Protein 3U2R (pdb70)

Solvent-accessible surface area: 9830 Å² total

Organism: Planctopirus limnophila (strain ATCC 43296 / DSM 3776 / IFAM 1008 / Mu 290) (NCBI:txid521674)

Foldseek 3Di:
DDDDDPPVVVVLVVVLVVLLVLQCVLQVVVPARVLLVLLLVVLVVVPVWWWQPVSVVVSHPVVVVSVVVCVVVVQKDWDQPPVHNVTIIIHGDPVVVVVNVVCPVVVVVSVVVSVVVSVVVVVVVVVVVVVD

Nearest PDB structures (foldseek):
  3u2r-assembly1_A  TM=1.008E+00  e=3.386E-21  Planctopirus limnophila DSM 3776
  6pcp-assembly2_C  TM=7.099E-01  e=3.867E-06  Bordetella pertussis
  6pco-assembly2_C  TM=7.741E-01  e=1.722E-05  Bordetella bronchiseptica
  8xzu-assembly1_A  TM=7.456E-01  e=1.613E-05  Escherichia coli O127:H6 str. E2348/69
  3bpx-assembly1_A  TM=6.076E-01  e=4.146E-04  unclassified

InterPro domains:
  IPR000835 MarR-type HTH domain [PF01047] (41-101)
  IPR000835 MarR-type HTH domain [PR00598] (77-92)
  IPR000835 MarR-type HTH domain [PR00598] (96-112)
  IPR000835 MarR-type HTH domain [PR00598] (126-146)
  IPR000835 MarR-type HTH domain [PS50995] (1-148)
  IPR000835 MarR-type HTH domain [SM00347] (34-136)
  IPR036388 Winged helix-like DNA-binding domain superfamily [G3DSA:1.10.10.10] (1-146)
  IPR036390 Winged helix DNA-binding domain superfamily [SSF46785] (10-150)
  IPR039422 Transcription regulators MarR/SlyA-like [PTHR33164] (16-144)

Structure (mmCIF, N/CA/C/O backbone):
data_3U2R
#
_entry.id   3U2R
#
_cell.length_a   64.970
_cell.length_b   64.970
_cell.length_c   87.260
_cell.angle_alpha   90.00
_cell.angle_beta   90.00
_cell.angle_gamma   90.00
#
_symmetry.space_group_name_H-M   'P 42 21 2'
#
loop_
_entity.id
_entity.type
_entity.pdbx_description
1 polymer 'Regulatory protein MarR'
2 water water
#
loop_
_atom_site.group_PDB
_atom_site.id
_atom_site.type_symbol
_atom_site.label_atom_id
_atom_site.label_alt_id
_atom_site.label_comp_id
_atom_site.label_asym_id
_atom_site.label_entity_id
_atom_site.label_seq_id
_atom_site.pdbx_PDB_ins_code
_atom_site.Cartn_x
_atom_site.Cartn_y
_atom_site.Cartn_z
_atom_site.occupancy
_atom_site.B_iso_or_equiv
_atom_site.auth_seq_id
_atom_site.auth_comp_id
_atom_site.auth_asym_id
_atom_site.auth_atom_id
_atom_site.pdbx_PDB_model_num
ATOM 1 N N . ARG A 1 12 ? 37.457 29.481 27.558 1.00 91.42 9 ARG A N 1
ATOM 2 C CA . ARG A 1 12 ? 36.968 30.842 27.302 1.00 90.61 9 ARG A CA 1
ATOM 3 C C . ARG A 1 12 ? 37.739 31.558 26.164 1.00 91.53 9 ARG A C 1
ATOM 4 O O . ARG A 1 12 ? 38.865 31.199 25.817 1.00 92.42 9 ARG A O 1
ATOM 12 N N . PHE A 1 13 ? 37.130 32.599 25.618 1.00 85.58 10 PHE A N 1
ATOM 13 C CA . PHE A 1 13 ? 37.701 33.317 24.474 1.00 83.89 10 PHE A CA 1
ATOM 14 C C . PHE A 1 13 ? 38.686 34.426 24.892 1.00 85.54 10 PHE A C 1
ATOM 15 O O . PHE A 1 13 ? 38.269 35.451 25.414 1.00 85.93 10 PHE A O 1
ATOM 23 N N . ASP A 1 14 ? 39.999 34.194 24.624 1.00 80.58 11 ASP A N 1
ATOM 24 C CA . ASP A 1 14 ? 41.133 35.100 24.918 1.00 83.00 11 ASP A CA 1
ATOM 25 C C . ASP A 1 14 ? 41.037 36.338 23.999 1.00 77.00 11 ASP A C 1
ATOM 26 O O . ASP A 1 14 ? 40.256 36.324 23.064 1.00 72.06 11 ASP A O 1
ATOM 31 N N . SER A 1 15 ? 41.849 37.382 24.252 1.00 71.66 12 SER A N 1
ATOM 32 C CA . SER A 1 15 ? 41.724 38.652 23.580 1.00 68.42 12 S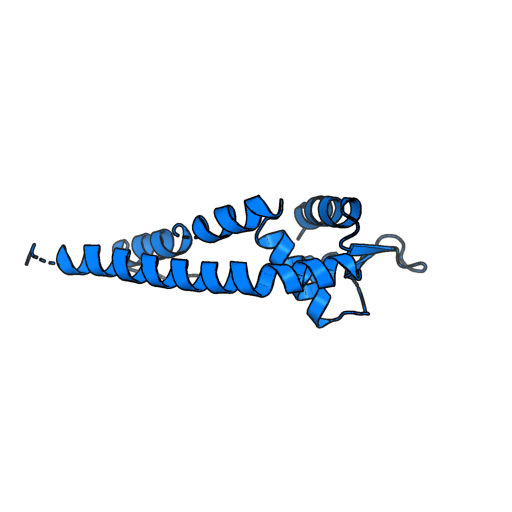ER A CA 1
ATOM 33 C C . SER A 1 15 ? 41.817 38.588 22.052 1.00 64.69 12 SER A C 1
ATOM 34 O O . SER A 1 15 ? 42.759 38.069 21.454 1.00 61.62 12 SER A O 1
ATOM 37 N N . LEU A 1 16 ? 40.756 39.091 21.467 1.00 55.91 13 LEU A N 1
ATOM 38 C CA . LEU A 1 16 ? 40.603 39.349 20.076 1.00 52.84 13 LEU A CA 1
ATOM 39 C C . LEU A 1 16 ? 40.579 40.852 19.910 1.00 54.14 13 LEU A C 1
ATOM 40 O O . LEU A 1 16 ? 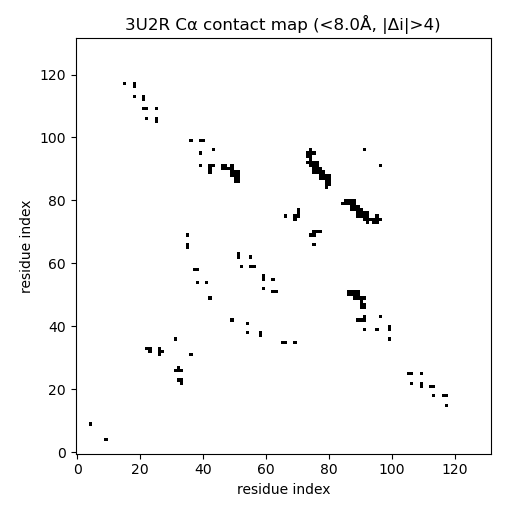40.257 41.568 20.838 1.00 53.14 13 LEU A O 1
ATOM 45 N N . THR A 1 17 ? 40.862 41.359 18.746 1.00 51.61 14 THR A N 1
ATOM 46 C CA . THR A 1 17 ? 40.597 42.792 18.506 1.00 50.63 14 THR A CA 1
ATOM 47 C C . THR A 1 17 ? 39.099 42.977 18.614 1.00 48.92 14 THR A C 1
ATOM 48 O O . THR A 1 17 ? 38.358 42.017 18.383 1.00 41.57 14 THR A O 1
ATOM 52 N N . GLN A 1 18 ? 38.636 44.178 18.924 1.00 46.52 15 GLN A N 1
ATOM 53 C CA . GLN A 1 18 ? 37.200 44.451 19.030 1.00 45.77 15 GLN A CA 1
ATOM 54 C C . GLN A 1 18 ? 36.439 43.981 17.815 1.00 48.48 15 GLN A C 1
ATOM 55 O O . GLN A 1 18 ? 35.367 43.335 17.920 1.00 46.82 15 GLN A O 1
ATOM 61 N N . GLU A 1 19 ? 36.999 44.280 16.637 1.00 47.69 16 GLU A N 1
ATOM 62 C CA . GLU A 1 19 ? 36.400 43.885 15.344 1.00 44.89 16 GLU A CA 1
ATOM 63 C C . GLU A 1 19 ? 36.303 42.360 15.196 1.00 48.12 16 GLU A C 1
ATOM 64 O O . GLU A 1 19 ? 35.266 41.877 14.802 1.00 48.69 16 GLU A O 1
ATOM 70 N N . ALA A 1 20 ? 37.335 41.597 15.540 1.00 44.77 17 ALA A N 1
ATOM 71 C CA . ALA A 1 20 ? 37.239 40.142 15.472 1.00 42.40 17 ALA A CA 1
ATOM 72 C C . ALA A 1 20 ? 36.223 39.606 16.485 1.00 46.99 17 ALA A C 1
ATOM 73 O O . ALA A 1 20 ? 35.491 38.642 16.179 1.00 44.22 17 ALA A O 1
ATOM 75 N N . TYR A 1 21 ? 36.167 40.235 17.679 1.00 43.78 18 TYR A N 1
ATOM 76 C CA . TYR A 1 21 ? 35.224 39.868 18.752 1.00 44.50 18 TYR A CA 1
ATOM 77 C C . TYR A 1 21 ? 33.759 40.085 18.304 1.00 43.82 18 TYR A C 1
ATOM 78 O O . TYR A 1 21 ? 32.917 39.210 18.545 1.00 41.34 18 TYR A O 1
ATOM 87 N N . LEU A 1 22 ? 33.456 41.220 17.644 1.00 41.02 19 LEU A N 1
ATOM 88 C CA . LEU A 1 22 ? 32.111 41.471 17.093 1.00 40.97 19 LEU A CA 1
ATOM 89 C C . LEU A 1 22 ? 31.820 40.532 15.982 1.00 41.93 19 LEU A C 1
ATOM 90 O O . LEU A 1 22 ? 30.715 40.013 15.922 1.00 39.13 19 LEU A O 1
ATOM 95 N N . GLN A 1 23 ? 32.844 40.161 15.165 1.00 37.90 20 GLN A N 1
ATOM 96 C CA . GLN A 1 23 ? 32.559 39.186 14.147 1.00 35.81 20 GLN A CA 1
ATOM 97 C C . GLN A 1 23 ? 32.226 37.829 14.752 1.00 42.11 20 GLN A C 1
ATOM 98 O O . GLN A 1 23 ? 31.373 37.141 14.210 1.00 44.53 20 GLN A O 1
ATOM 104 N N . LEU A 1 24 ? 32.886 37.419 15.856 1.00 40.02 21 LEU A N 1
ATOM 105 C CA . LEU A 1 24 ? 32.644 36.128 16.517 1.00 38.84 21 LEU A CA 1
ATOM 106 C C . LEU A 1 24 ? 31.230 36.071 17.076 1.00 43.71 21 LEU A C 1
ATOM 107 O O . LEU A 1 24 ? 30.534 35.041 16.954 1.00 42.80 21 LEU A O 1
ATOM 112 N N . TRP A 1 25 ? 30.785 37.188 17.653 1.00 41.89 22 TRP A N 1
ATOM 113 C CA . TRP A 1 25 ? 29.412 37.293 18.108 1.00 43.12 22 TRP A CA 1
ATOM 114 C C . TRP A 1 25 ? 28.447 37.248 16.948 1.00 44.27 22 TRP A C 1
ATOM 115 O O . TRP A 1 25 ? 27.462 36.541 17.086 1.00 43.77 22 TRP A O 1
ATOM 126 N N . ARG A 1 26 ? 28.713 37.940 15.795 1.00 39.15 23 ARG A N 1
ATOM 127 C CA . ARG A 1 26 ? 27.840 37.811 14.621 1.00 38.34 23 ARG A CA 1
ATOM 128 C C . ARG A 1 26 ? 27.753 36.355 14.131 1.00 37.88 23 ARG A C 1
ATOM 129 O O . ARG A 1 26 ? 26.734 35.973 13.641 1.00 36.67 23 ARG A O 1
ATOM 137 N N . THR A 1 27 ? 28.832 35.592 14.216 1.00 35.80 24 THR A N 1
ATOM 138 C CA . THR A 1 27 ? 28.867 34.150 13.843 1.00 35.49 24 THR A CA 1
ATOM 139 C C . THR A 1 27 ? 27.937 33.400 14.733 1.00 38.62 24 THR A C 1
ATOM 140 O O . THR A 1 27 ? 27.109 32.625 14.260 1.00 38.09 24 THR A O 1
ATOM 144 N N . TYR A 1 28 ? 28.024 33.651 16.025 1.00 38.55 25 TYR A N 1
ATOM 145 C CA . TYR A 1 28 ? 27.140 33.001 17.009 1.00 36.18 25 TYR A CA 1
ATOM 146 C C . TYR A 1 28 ? 25.697 33.382 16.743 1.00 38.38 25 TYR A C 1
ATOM 147 O O . TYR A 1 28 ? 24.806 32.512 16.751 1.00 37.78 25 TYR A O 1
ATOM 156 N N . ASP A 1 29 ? 25.427 34.680 16.595 1.00 36.90 26 ASP A N 1
ATOM 157 C CA . ASP A 1 29 ? 24.032 35.127 16.411 1.00 36.28 26 ASP A CA 1
ATOM 158 C C . ASP A 1 29 ? 23.375 34.519 15.142 1.00 41.96 26 ASP A C 1
ATOM 159 O O . ASP A 1 29 ? 22.188 34.137 15.148 1.00 42.13 26 ASP A O 1
ATOM 164 N N . ARG A 1 30 ? 24.146 34.382 14.092 1.00 36.88 27 ARG A N 1
ATOM 165 C CA . ARG A 1 30 ? 23.588 33.857 12.854 1.00 38.94 27 ARG A CA 1
ATOM 166 C C . ARG A 1 30 ? 23.294 32.381 12.990 1.00 40.77 27 ARG A C 1
ATOM 167 O O . ARG A 1 30 ? 22.226 31.915 12.595 1.00 40.86 27 ARG A O 1
ATOM 183 N N . LYS A 1 32 ? 22.867 30.667 15.770 1.00 40.47 29 LYS A N 1
ATOM 184 C CA . LYS A 1 32 ? 21.813 30.503 16.792 1.00 42.16 29 LYS A CA 1
ATOM 185 C C . LYS A 1 32 ? 20.433 30.763 16.218 1.00 45.17 29 LYS A C 1
ATOM 186 O O . LYS A 1 32 ? 19.470 30.038 16.522 1.00 43.93 29 LYS A O 1
ATOM 192 N N . ALA A 1 33 ? 20.308 31.837 15.411 1.00 40.09 30 ALA A N 1
ATOM 193 C CA . ALA A 1 33 ? 18.983 32.133 14.857 1.00 39.20 30 ALA A CA 1
ATOM 194 C C . ALA A 1 33 ? 18.474 31.018 13.876 1.00 45.61 30 ALA A C 1
ATOM 195 O O . ALA A 1 33 ? 17.288 30.692 13.870 1.00 47.19 30 ALA A O 1
ATOM 197 N N . ILE A 1 34 ? 19.367 30.426 13.098 1.00 40.94 31 ILE A N 1
ATOM 198 C CA . ILE A 1 34 ? 18.989 29.425 12.084 1.00 41.57 31 ILE A CA 1
ATOM 199 C C . ILE A 1 34 ? 18.551 28.153 12.799 1.00 44.02 31 ILE A C 1
ATOM 200 O O . ILE A 1 34 ? 17.588 27.534 12.390 1.00 42.62 31 ILE A O 1
ATOM 205 N N . GLU A 1 35 ? 19.255 27.763 13.853 1.00 40.22 32 GLU A N 1
ATOM 206 C CA . GLU A 1 35 ? 18.867 26.594 14.678 1.00 40.73 32 GLU A CA 1
ATOM 207 C C . GLU A 1 35 ? 17.554 26.813 15.390 1.00 46.42 32 GLU A C 1
ATOM 208 O O . GLU A 1 35 ? 16.689 25.927 15.437 1.00 48.30 32 GLU A O 1
ATOM 214 N N . GLU A 1 36 ? 17.386 27.995 15.959 1.00 47.52 33 GLU A N 1
ATOM 215 C CA . GLU A 1 36 ? 16.135 28.297 16.672 1.00 48.31 33 GLU A CA 1
ATOM 216 C C . GLU A 1 36 ? 14.969 28.152 15.687 1.00 53.36 33 GLU A C 1
ATOM 217 O O . GLU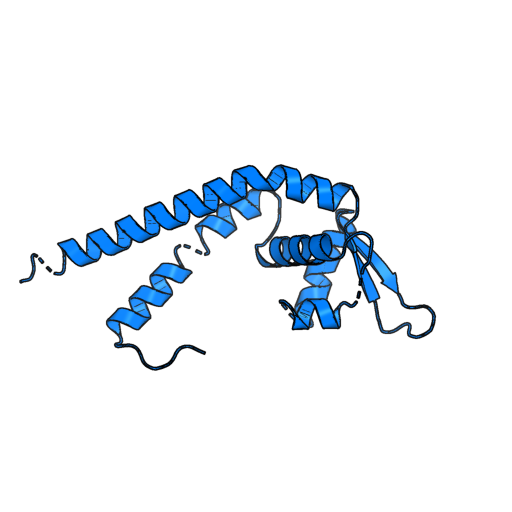 A 1 36 ? 14.027 27.425 15.973 1.00 52.78 33 GLU A O 1
ATOM 223 N N . GLU A 1 37 ? 15.112 28.664 14.463 1.00 49.79 34 GLU A N 1
ATOM 224 C CA . GLU A 1 37 ? 14.010 28.543 13.516 1.00 50.57 34 GLU A CA 1
ATOM 225 C C . GLU A 1 37 ? 13.708 27.100 13.125 1.00 57.59 34 GLU A C 1
ATOM 226 O O . GLU A 1 37 ? 12.543 26.764 12.971 1.00 60.53 34 GLU A O 1
ATOM 232 N N . ILE A 1 38 ? 14.702 26.242 12.985 1.00 52.79 35 ILE A N 1
ATOM 233 C CA . ILE A 1 38 ? 14.396 24.871 12.608 1.00 52.68 35 ILE A CA 1
ATOM 234 C C . ILE A 1 38 ? 13.912 24.115 13.839 1.00 52.86 35 ILE A C 1
ATOM 235 O O . ILE A 1 38 ? 12.985 23.350 13.713 1.00 52.66 35 ILE A O 1
ATOM 240 N N . PHE A 1 39 ? 14.522 24.303 15.015 1.00 47.02 36 PHE A N 1
ATOM 241 C CA . PHE A 1 39 ? 14.110 23.547 16.175 1.00 45.64 36 PHE A CA 1
ATOM 242 C C . PHE A 1 39 ? 12.714 23.986 16.639 1.00 50.98 36 PHE A C 1
ATOM 243 O O . PHE A 1 39 ? 11.943 23.123 17.018 1.00 49.70 36 PHE A O 1
ATOM 251 N N . SER A 1 40 ? 12.348 25.264 16.499 1.00 48.46 37 SER A N 1
ATOM 252 C CA . SER A 1 40 ? 10.986 25.738 16.846 1.00 51.12 37 SER A CA 1
ATOM 253 C C . SER A 1 40 ? 9.863 24.901 16.176 1.00 54.61 37 SER A C 1
ATOM 254 O O . SER A 1 40 ? 8.787 24.723 16.760 1.00 52.52 37 SER A O 1
ATOM 257 N N . GLN A 1 41 ? 10.126 24.387 14.958 1.00 53.35 38 GLN A N 1
ATOM 258 C CA . GLN A 1 41 ? 9.155 23.595 14.190 1.00 54.81 38 GLN A CA 1
ATOM 259 C C . GLN A 1 41 ? 8.867 22.262 14.812 1.00 60.14 38 GLN A C 1
ATOM 260 O O . GLN A 1 41 ? 7.815 21.707 14.532 1.00 63.77 38 GLN A O 1
ATOM 266 N N . PHE A 1 42 ? 9.787 21.733 15.622 1.00 53.57 39 PHE A N 1
ATOM 267 C CA . PHE A 1 42 ? 9.582 20.485 16.328 1.00 52.55 39 PHE A CA 1
ATOM 268 C C . PHE A 1 42 ? 9.286 20.723 17.828 1.00 57.60 39 PHE A C 1
ATOM 269 O O . PHE A 1 42 ? 9.212 19.763 18.610 1.00 54.89 39 PHE A O 1
ATOM 277 N N . GLU A 1 43 ? 9.045 21.998 18.196 1.00 54.99 40 GLU A N 1
ATOM 278 C CA . GLU A 1 43 ? 8.824 22.469 19.529 1.00 55.68 40 GLU A CA 1
ATOM 279 C C . GLU A 1 43 ? 9.996 22.073 20.446 1.00 56.74 40 GLU A C 1
ATOM 280 O O . GLU A 1 43 ? 9.819 21.617 21.566 1.00 54.18 40 GLU A O 1
ATOM 286 N N . LEU A 1 44 ? 11.208 22.302 19.954 1.00 54.47 41 LEU A N 1
ATOM 287 C CA . LEU A 1 44 ? 12.438 22.050 20.692 1.00 51.03 41 LEU A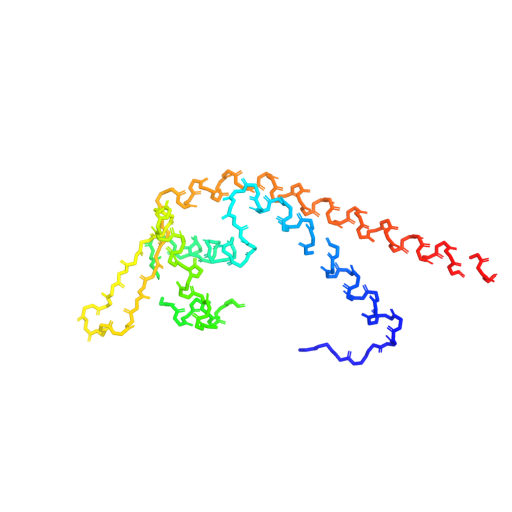 CA 1
ATOM 288 C C . LEU A 1 44 ? 13.326 23.240 20.675 1.00 51.56 41 LEU A C 1
ATOM 289 O O . LEU A 1 44 ? 13.183 24.101 19.833 1.00 51.83 41 LEU A O 1
ATOM 294 N N . SER A 1 45 ? 14.299 23.227 21.567 1.00 49.76 42 SER A N 1
ATOM 295 C CA . SER A 1 45 ? 15.439 24.123 21.641 1.00 48.72 42 SER A CA 1
ATOM 296 C C . SER A 1 45 ? 16.633 23.295 21.286 1.00 50.39 42 SER A C 1
ATOM 297 O O . SER A 1 45 ? 16.587 22.051 21.335 1.00 46.68 42 SER A O 1
ATOM 300 N N . ALA A 1 46 ? 17.723 23.978 20.967 1.00 49.80 43 ALA A N 1
ATOM 301 C CA . ALA A 1 46 ? 18.965 23.320 20.639 1.00 49.70 43 ALA A CA 1
ATOM 302 C C . ALA A 1 46 ? 19.481 22.547 21.861 1.00 52.78 43 ALA A C 1
ATOM 303 O O . ALA A 1 46 ? 20.041 21.476 21.682 1.00 52.54 43 ALA A O 1
ATOM 305 N N . GLN A 1 47 ? 19.244 23.060 23.094 1.00 50.98 44 GLN A N 1
ATOM 306 C CA . GLN A 1 47 ? 19.705 22.391 24.314 1.00 50.29 44 GLN A CA 1
ATOM 307 C C . GLN A 1 47 ? 18.926 21.087 24.505 1.00 49.45 44 GLN A C 1
ATOM 308 O O . GLN A 1 47 ? 19.505 20.112 24.973 1.00 45.61 44 GLN A O 1
ATOM 314 N N . GLN A 1 48 ? 17.644 21.063 24.088 1.00 46.65 45 GLN A N 1
ATOM 315 C CA . GLN A 1 48 ? 16.836 19.825 24.124 1.00 47.49 45 GLN A CA 1
ATOM 316 C C . GLN A 1 48 ? 17.333 18.838 23.073 1.00 48.17 45 GLN A C 1
ATOM 317 O O . GLN A 1 48 ? 17.490 17.677 23.379 1.00 45.84 45 GLN A O 1
ATOM 323 N N . TYR A 1 49 ? 17.692 19.316 21.873 1.00 46.97 46 TYR A N 1
ATOM 324 C CA . TYR A 1 49 ? 18.265 18.451 20.835 1.00 44.35 46 TYR A CA 1
ATOM 325 C C . TYR A 1 49 ? 19.584 17.848 21.348 1.00 45.91 46 TYR A C 1
ATOM 326 O O . TYR A 1 49 ? 19.834 16.651 21.161 1.00 42.27 46 TYR A O 1
ATOM 335 N N . ASN A 1 50 ? 20.431 18.707 21.992 1.00 43.63 47 ASN A N 1
ATOM 336 C CA . ASN A 1 50 ? 21.735 18.326 22.540 1.00 42.96 47 ASN A CA 1
ATOM 337 C C . ASN A 1 50 ? 21.567 17.279 23.659 1.00 43.55 47 ASN A C 1
ATOM 338 O O . ASN A 1 50 ? 22.269 16.295 23.663 1.00 42.20 47 ASN A O 1
ATOM 343 N N . THR A 1 51 ? 20.539 17.395 24.468 1.00 42.09 48 THR A N 1
ATOM 344 C CA . THR A 1 51 ? 20.197 16.363 25.477 1.00 40.40 48 THR A CA 1
ATOM 345 C C . THR A 1 51 ? 19.773 15.062 24.791 1.00 46.36 48 THR A C 1
ATOM 346 O O . THR A 1 51 ? 20.292 13.984 25.091 1.00 46.71 48 THR A O 1
ATOM 350 N N . LEU A 1 52 ? 18.862 15.143 23.828 1.00 43.45 49 LEU A N 1
ATOM 351 C CA . LEU A 1 52 ? 18.456 13.928 23.161 1.00 41.89 49 LEU A CA 1
ATOM 352 C C . LEU A 1 52 ? 19.640 13.244 22.477 1.00 45.53 49 LEU A C 1
ATOM 353 O O . LEU A 1 52 ? 19.751 12.046 22.597 1.00 45.51 49 LEU A O 1
ATOM 358 N N . ARG A 1 53 ? 20.539 13.983 21.805 1.00 47.37 50 ARG A N 1
ATOM 359 C CA . ARG A 1 53 ? 21.720 13.397 21.131 1.00 50.16 50 ARG A CA 1
ATOM 360 C C . ARG A 1 53 ? 22.661 12.741 22.122 1.00 56.25 50 ARG A C 1
ATOM 361 O O . ARG A 1 53 ? 23.276 11.723 21.825 1.00 57.94 50 ARG A O 1
ATOM 369 N N . LEU A 1 54 ? 22.840 13.389 23.261 1.00 52.89 51 LEU A N 1
ATOM 370 C CA . LEU A 1 54 ? 23.688 12.864 24.341 1.00 55.19 51 LEU A CA 1
ATOM 371 C C . LEU A 1 54 ? 23.057 11.556 24.867 1.00 56.00 51 LEU A C 1
ATOM 372 O O . LEU A 1 54 ? 23.764 10.567 25.056 1.00 56.52 51 LEU A O 1
ATOM 377 N N . LEU A 1 55 ? 21.717 11.512 25.008 1.00 48.58 52 LEU A N 1
ATOM 378 C CA . LEU A 1 55 ? 21.115 10.282 25.497 1.00 48.53 52 LEU A CA 1
ATOM 379 C C . LEU A 1 55 ? 21.166 9.161 24.459 1.00 50.83 52 LEU A C 1
ATOM 380 O O . LEU A 1 55 ? 21.192 7.993 24.846 1.00 49.96 52 LEU A O 1
ATOM 385 N N . ARG A 1 56 ? 21.199 9.486 23.182 1.00 49.62 53 ARG A N 1
ATOM 386 C CA . ARG A 1 56 ? 21.350 8.478 22.119 1.00 52.06 53 ARG A CA 1
ATOM 387 C C . ARG A 1 56 ? 22.702 7.790 22.204 1.00 57.61 53 ARG A C 1
ATOM 388 O O . ARG A 1 56 ? 22.761 6.588 21.983 1.00 57.71 53 ARG A O 1
ATOM 396 N N . SER A 1 57 ? 23.777 8.531 22.582 1.00 55.98 54 SER A N 1
ATOM 397 C CA . SER A 1 57 ? 25.134 7.971 22.660 1.00 59.05 54 SER A CA 1
ATOM 398 C C . SER A 1 57 ? 25.285 6.894 23.720 1.00 64.90 54 SER A C 1
ATOM 399 O O . SER A 1 57 ? 26.240 6.133 23.640 1.00 70.75 54 SER A O 1
ATOM 402 N N . VAL A 1 58 ? 24.382 6.825 24.706 1.00 58.81 55 VAL A N 1
ATOM 403 C CA . VAL A 1 58 ? 24.408 5.794 25.756 1.00 58.50 55 VAL A CA 1
ATOM 404 C C . VAL A 1 58 ? 23.166 4.853 25.663 1.00 61.49 55 VAL A C 1
ATOM 405 O O . VAL A 1 58 ? 23.157 3.833 26.344 1.00 63.13 55 VAL A O 1
ATOM 409 N N . HIS A 1 59 ? 22.118 5.187 24.855 1.00 56.57 56 HIS A N 1
ATOM 410 C CA . HIS A 1 59 ? 20.904 4.351 24.685 1.00 55.41 56 HIS A CA 1
ATOM 411 C C . HIS A 1 59 ? 21.324 2.894 24.476 1.00 59.23 56 HIS A C 1
ATOM 412 O O . HIS A 1 59 ? 22.305 2.651 23.763 1.00 58.92 56 HIS A O 1
ATOM 419 N N . PRO A 1 60 ? 20.692 1.910 25.105 1.00 55.92 57 PRO A N 1
ATOM 420 C CA . PRO A 1 60 ? 19.491 1.959 25.957 1.00 55.18 57 PRO A CA 1
ATOM 421 C C . PRO A 1 60 ? 19.742 2.372 27.411 1.00 59.16 57 PRO A C 1
ATOM 422 O O . PRO A 1 60 ? 18.777 2.437 28.189 1.00 55.73 57 PRO A O 1
ATOM 426 N N . GLU A 1 61 ? 21.008 2.675 27.793 1.00 58.27 58 GLU A N 1
ATOM 427 C CA . GLU A 1 61 ? 21.248 3.095 29.165 1.00 58.38 58 GLU A CA 1
ATOM 428 C C . GLU A 1 61 ? 20.847 4.543 29.349 1.00 60.65 58 GLU A C 1
ATOM 429 O O . GLU A 1 61 ? 20.810 5.299 28.388 1.00 59.28 58 GLU A O 1
ATOM 435 N N . GLY A 1 62 ? 20.545 4.905 30.579 1.00 59.61 59 GLY A N 1
ATOM 436 C CA . GLY A 1 62 ? 20.196 6.264 30.957 1.00 58.60 59 GLY A CA 1
ATOM 437 C C . GLY A 1 62 ? 21.421 6.981 31.470 1.00 63.72 59 GLY A C 1
ATOM 438 O O . GLY A 1 62 ? 22.484 6.380 31.612 1.00 67.33 59 GLY A O 1
ATOM 447 N N . ALA A 1 64 ? 22.454 10.083 34.538 1.00 55.02 61 ALA A N 1
ATOM 448 C CA . ALA A 1 64 ? 22.072 10.908 35.686 1.00 55.50 61 ALA A CA 1
ATOM 449 C C . ALA A 1 64 ? 21.896 12.314 35.255 1.00 57.83 61 ALA A C 1
ATOM 450 O O . ALA A 1 64 ? 22.730 12.815 34.483 1.00 58.56 61 ALA A O 1
ATOM 452 N N . THR A 1 65 ? 20.844 12.972 35.768 1.00 52.73 62 THR A N 1
ATOM 453 C CA . THR A 1 65 ? 20.532 14.376 35.453 1.00 54.35 62 THR A CA 1
ATOM 454 C C . THR A 1 65 ? 21.783 15.284 35.668 1.00 61.51 62 THR A C 1
ATOM 455 O O . THR A 1 65 ? 22.081 16.117 34.821 1.00 61.09 62 THR A O 1
ATOM 459 N N . LEU A 1 66 ? 22.515 15.098 36.768 1.00 62.46 63 LEU A N 1
ATOM 460 C CA . LEU A 1 66 ? 23.731 15.876 37.030 1.00 66.12 63 LEU A CA 1
ATOM 461 C C . LEU A 1 66 ? 24.817 15.651 35.974 1.00 68.12 63 LEU A C 1
ATOM 462 O O . LEU A 1 66 ? 25.514 16.618 35.622 1.00 66.96 63 LEU A O 1
ATOM 467 N N . GLN A 1 67 ? 24.992 14.380 35.499 1.00 63.07 64 GLN A N 1
ATOM 468 C CA . GLN A 1 67 ? 25.999 14.066 34.476 1.00 63.58 64 GLN A CA 1
ATOM 469 C C . GLN A 1 67 ? 25.585 14.660 33.118 1.00 64.67 64 GLN A C 1
ATOM 470 O O . GLN A 1 67 ? 26.449 15.079 32.348 1.00 64.58 64 GLN A O 1
ATOM 476 N N . ILE A 1 68 ? 24.265 14.722 32.826 1.00 59.13 65 ILE A N 1
ATOM 477 C CA . ILE A 1 68 ? 23.763 15.372 31.603 1.00 54.27 65 ILE A CA 1
ATOM 478 C C . ILE A 1 68 ? 24.204 16.836 31.650 1.00 59.74 65 ILE A C 1
ATOM 479 O O . ILE A 1 68 ? 24.799 17.323 30.703 1.00 55.34 65 ILE A O 1
ATOM 484 N N . ALA A 1 69 ? 23.896 17.525 32.763 1.00 60.01 66 ALA A N 1
ATOM 485 C CA . ALA A 1 69 ? 24.240 18.930 32.927 1.00 63.38 66 ALA A CA 1
ATOM 486 C C . ALA A 1 69 ? 25.765 19.127 32.805 1.00 72.81 66 ALA A C 1
ATOM 487 O O . ALA A 1 69 ? 26.207 19.955 32.039 1.00 71.19 66 ALA A O 1
ATOM 489 N N . ASP A 1 70 ? 26.556 18.264 33.459 1.00 74.48 67 ASP A N 1
ATOM 490 C CA . ASP A 1 70 ? 28.013 18.340 33.387 1.00 77.61 67 ASP A CA 1
ATOM 491 C C . ASP A 1 70 ? 28.528 18.158 31.922 1.00 79.92 67 ASP A C 1
ATOM 492 O O . ASP A 1 70 ? 29.386 18.931 31.501 1.00 80.59 67 ASP A O 1
ATOM 497 N N . ARG A 1 71 ? 27.970 17.198 31.144 1.00 73.44 68 ARG A N 1
ATOM 498 C CA . ARG A 1 71 ? 28.417 16.940 29.760 1.00 74.05 68 ARG A CA 1
ATOM 499 C C . ARG A 1 71 ? 27.967 18.038 28.766 1.00 79.88 68 ARG A C 1
ATOM 500 O O . ARG A 1 71 ? 28.660 18.297 27.764 1.00 81.60 68 ARG A O 1
ATOM 508 N N . LEU A 1 72 ? 26.811 18.669 29.039 1.00 74.53 69 LEU A N 1
ATOM 509 C CA . LEU A 1 72 ? 26.300 19.773 28.227 1.00 80.05 69 LEU A CA 1
ATOM 510 C C . LEU A 1 72 ? 27.129 20.994 28.485 1.00 81.46 69 LEU A C 1
ATOM 511 O O . LEU A 1 72 ? 27.862 21.376 27.598 1.00 87.29 69 LEU A O 1
ATOM 516 N N . ALA A 1 76 ? 22.526 23.735 34.991 1.00 108.31 73 ALA A N 1
ATOM 517 C CA . ALA A 1 76 ? 22.156 22.480 35.651 1.00 105.36 73 ALA A CA 1
ATOM 518 C C . ALA A 1 76 ? 20.712 22.482 36.203 1.00 109.91 73 ALA A C 1
ATOM 519 O O . ALA A 1 76 ? 19.995 21.516 35.916 1.00 107.60 73 ALA A O 1
ATOM 521 N N . PRO A 1 77 ? 20.230 23.487 36.984 1.00 109.83 74 PRO A N 1
ATOM 522 C CA . PRO A 1 77 ? 18.834 23.414 37.468 1.00 109.30 74 PRO A CA 1
ATOM 523 C C . PRO A 1 77 ? 17.795 23.639 36.361 1.00 109.45 74 PRO A C 1
ATOM 524 O O . PRO A 1 77 ? 16.684 23.104 36.453 1.00 107.64 74 PRO A O 1
ATOM 528 N N . ASP A 1 78 ? 18.181 24.375 35.288 1.00 104.00 75 ASP A N 1
ATOM 529 C CA . ASP A 1 78 ? 17.305 24.629 34.140 1.00 101.84 75 ASP A CA 1
ATOM 530 C C . ASP A 1 78 ? 17.177 23.351 33.240 1.00 98.59 75 ASP A C 1
ATOM 531 O O . ASP A 1 78 ? 16.276 23.309 32.381 1.00 97.14 75 ASP A O 1
ATOM 536 N N . ILE A 1 79 ? 18.034 22.305 33.442 1.00 88.94 76 ILE A N 1
ATOM 537 C CA . ILE A 1 79 ? 17.922 21.113 32.607 1.00 83.71 76 ILE A CA 1
ATOM 538 C C . ILE A 1 79 ? 16.767 20.210 33.124 1.00 78.64 76 ILE A C 1
ATOM 539 O O . ILE A 1 79 ? 16.339 19.357 32.369 1.00 73.13 76 ILE A O 1
ATOM 544 N N . THR A 1 80 ? 16.250 20.413 34.352 1.00 74.56 77 THR A N 1
ATOM 545 C CA . THR A 1 80 ? 15.143 19.595 34.864 1.00 72.81 77 THR A CA 1
ATOM 546 C C . THR A 1 80 ? 13.838 20.045 34.196 1.00 72.14 77 THR A C 1
ATOM 547 O O . THR A 1 80 ? 13.082 19.184 33.796 1.00 67.14 77 THR A O 1
ATOM 551 N N . ARG A 1 81 ? 13.602 21.364 34.028 1.00 69.75 78 ARG A N 1
ATOM 552 C CA . ARG A 1 81 ? 12.388 21.834 33.336 1.00 71.20 78 ARG A CA 1
ATOM 553 C C . ARG A 1 81 ? 12.437 21.380 31.860 1.00 70.73 78 ARG A C 1
ATOM 554 O O . ARG A 1 81 ? 11.468 20.866 31.299 1.00 68.45 78 ARG A O 1
ATOM 562 N N . LEU A 1 82 ? 13.600 21.583 31.262 1.00 66.15 79 LEU A N 1
ATOM 563 C CA . LEU A 1 82 ? 13.958 21.161 29.909 1.00 64.81 79 LEU A CA 1
ATOM 564 C C . LEU A 1 82 ? 13.608 19.655 29.721 1.00 63.31 79 LEU A C 1
ATOM 565 O O . LEU A 1 82 ? 12.903 19.310 28.788 1.00 60.01 79 LEU A O 1
ATOM 570 N N . ILE A 1 83 ? 14.049 18.799 30.649 1.00 58.21 80 ILE A N 1
ATOM 571 C CA . ILE A 1 83 ? 13.826 17.364 30.587 1.00 55.83 80 ILE A CA 1
ATOM 572 C C . ILE A 1 83 ? 12.346 17.064 30.861 1.00 58.93 80 ILE A C 1
ATOM 573 O O . ILE A 1 83 ? 11.833 16.137 30.250 1.00 58.10 80 ILE A O 1
ATOM 578 N N . ASP A 1 84 ? 11.675 17.821 31.774 1.00 54.08 81 ASP A N 1
ATOM 579 C CA . ASP A 1 84 ? 10.244 17.689 32.073 1.00 53.86 81 ASP A CA 1
ATOM 580 C C . ASP A 1 84 ? 9.446 17.758 30.780 1.00 57.93 81 ASP A C 1
ATOM 581 O O . ASP A 1 84 ? 8.535 16.974 30.595 1.00 57.34 81 ASP A O 1
ATOM 586 N N . ARG A 1 85 ? 9.757 18.744 29.914 1.00 53.70 82 ARG A N 1
ATOM 587 C CA . ARG A 1 85 ? 9.080 18.898 28.623 1.00 55.12 82 ARG A CA 1
ATOM 588 C C . ARG A 1 85 ? 9.306 17.672 27.768 1.00 56.56 82 ARG A C 1
ATOM 589 O O . ARG A 1 85 ? 8.353 17.153 27.183 1.00 57.82 82 ARG A O 1
ATOM 597 N N . LEU A 1 86 ? 10.562 17.186 27.713 1.00 48.70 83 LEU A N 1
ATOM 598 C CA . LEU A 1 86 ? 10.884 15.960 26.957 1.00 46.07 83 LEU A CA 1
ATOM 599 C C . LEU A 1 86 ? 10.165 14.727 27.529 1.00 49.07 83 LEU A C 1
ATOM 600 O O . LEU A 1 86 ? 9.696 13.900 26.758 1.00 50.26 83 LEU A O 1
ATOM 605 N N . ASP A 1 87 ? 10.080 14.606 28.834 1.00 47.33 84 ASP A N 1
ATOM 606 C CA . ASP A 1 87 ? 9.292 13.518 29.529 1.00 46.03 84 ASP A CA 1
ATOM 607 C C . ASP A 1 87 ? 7.817 13.635 29.220 1.00 53.65 84 ASP A C 1
ATOM 608 O O . ASP A 1 87 ? 7.186 12.624 28.894 1.00 55.26 84 ASP A O 1
ATOM 613 N N . ASP A 1 88 ? 7.252 14.863 29.223 1.00 49.66 85 ASP A N 1
ATOM 614 C CA . ASP A 1 88 ? 5.818 14.978 28.948 1.00 50.26 85 ASP A CA 1
ATOM 615 C C . ASP A 1 88 ? 5.500 14.563 27.540 1.00 53.91 85 ASP A C 1
ATOM 616 O O . ASP A 1 88 ? 4.431 14.045 27.298 1.00 52.39 85 ASP A O 1
ATOM 621 N N . ARG A 1 89 ? 6.435 14.807 26.603 1.00 53.17 86 ARG A N 1
ATOM 622 C CA . ARG A 1 89 ? 6.275 14.418 25.213 1.00 52.54 86 ARG A CA 1
ATOM 623 C C . ARG A 1 89 ? 6.563 12.901 24.971 1.00 53.88 86 ARG A C 1
ATOM 624 O O . ARG A 1 89 ? 6.471 12.450 23.827 1.00 53.78 86 ARG A O 1
ATOM 632 N N . GLY A 1 90 ? 6.908 12.131 26.004 1.00 48.62 87 GLY A N 1
ATOM 633 C CA . GLY A 1 90 ? 7.210 10.703 25.848 1.00 45.32 87 GLY A CA 1
ATOM 634 C C . GLY A 1 90 ? 8.537 10.503 25.122 1.00 46.91 87 GLY A C 1
ATOM 635 O O . GLY A 1 90 ? 8.773 9.471 24.528 1.00 45.24 87 GLY A O 1
ATOM 636 N N . LEU A 1 91 ? 9.412 11.517 25.085 1.00 46.07 88 LEU A N 1
ATOM 637 C CA . LEU A 1 91 ? 10.664 11.400 24.320 1.00 43.84 88 LEU A CA 1
ATOM 638 C C . LEU A 1 91 ? 11.812 10.819 25.158 1.00 47.94 88 LEU A C 1
ATOM 639 O O . LEU A 1 91 ? 12.811 10.360 24.585 1.00 46.75 88 LEU A O 1
ATOM 644 N N . VAL A 1 92 ? 11.702 10.915 26.488 1.00 45.15 89 VAL A N 1
ATOM 645 C CA . VAL A 1 92 ? 12.672 10.387 27.444 1.00 44.44 89 VAL A CA 1
ATOM 646 C C . VAL A 1 92 ? 11.937 9.686 28.574 1.00 48.67 89 VAL A C 1
ATOM 647 O O . VAL A 1 92 ? 10.762 9.930 28.747 1.00 49.10 89 VAL A O 1
ATOM 651 N N . LEU A 1 93 ? 12.601 8.769 29.266 1.00 45.88 90 LEU A N 1
ATOM 652 C CA . LEU A 1 93 ? 12.024 8.033 30.397 1.00 45.69 90 LEU A CA 1
ATOM 653 C C . LEU A 1 93 ? 12.883 8.261 31.648 1.00 49.24 90 LEU A C 1
ATOM 654 O O . LEU A 1 93 ? 14.072 7.991 31.639 1.00 45.26 90 LEU A O 1
ATOM 659 N N . ARG A 1 94 ? 12.274 8.725 32.720 1.00 49.44 91 ARG A N 1
ATOM 660 C CA . ARG A 1 94 ? 12.988 8.941 33.977 1.00 51.06 91 ARG A CA 1
ATOM 661 C C . ARG A 1 94 ? 12.929 7.739 34.878 1.00 53.75 91 ARG A C 1
ATOM 662 O O . ARG A 1 94 ? 11.895 7.074 34.990 1.00 55.23 91 ARG A O 1
ATOM 670 N N . THR A 1 95 ? 14.035 7.466 35.553 1.00 51.78 92 THR A N 1
ATOM 671 C CA . THR A 1 95 ? 14.101 6.377 36.545 1.00 53.32 92 THR A CA 1
ATOM 672 C C . THR A 1 95 ? 14.798 6.928 37.778 1.00 59.61 92 THR A C 1
ATOM 673 O O . THR A 1 95 ? 15.938 7.364 37.673 1.00 59.50 92 THR A O 1
ATOM 677 N N . ARG A 1 96 ? 14.091 6.982 38.925 1.00 56.57 93 ARG A N 1
ATOM 678 C CA . ARG A 1 96 ? 14.675 7.469 40.184 1.00 57.48 93 ARG A CA 1
ATOM 679 C C . ARG A 1 96 ? 15.496 6.296 40.736 1.00 61.39 93 ARG A C 1
ATOM 680 O O . ARG A 1 96 ? 15.012 5.165 40.698 1.00 62.27 93 ARG A O 1
ATOM 688 N N . LYS A 1 97 ? 16.755 6.513 41.121 1.00 59.05 94 LYS A N 1
ATOM 689 C CA . LYS A 1 97 ? 17.593 5.405 41.592 1.00 60.89 94 LYS A CA 1
ATOM 690 C C . LYS A 1 97 ? 17.003 4.860 42.879 1.00 67.75 94 LYS A C 1
ATOM 691 O O . LYS A 1 97 ? 16.851 5.616 43.844 1.00 68.85 94 LYS A O 1
ATOM 697 N N . PRO A 1 98 ? 16.588 3.577 42.908 1.00 64.63 95 PRO A N 1
ATOM 698 C CA . PRO A 1 98 ? 15.955 3.044 44.129 1.00 66.28 95 PRO A CA 1
ATOM 699 C C . PRO A 1 98 ? 16.764 3.178 45.405 1.00 75.80 95 PRO A C 1
ATOM 700 O O . PRO A 1 98 ? 16.155 3.347 46.467 1.00 79.80 95 PRO A O 1
ATOM 704 N N . GLU A 1 99 ? 18.105 3.092 45.324 1.00 74.11 96 GLU A N 1
ATOM 705 C CA . GLU A 1 99 ? 18.985 3.218 46.512 1.00 77.44 96 GLU A CA 1
ATOM 706 C C . GLU A 1 99 ? 19.342 4.660 46.834 1.00 79.99 96 GLU A C 1
ATOM 707 O O . GLU A 1 99 ? 19.812 4.917 47.944 1.00 82.45 96 GLU A O 1
ATOM 713 N N . ASN A 1 100 ? 19.137 5.577 45.875 1.00 73.07 97 ASN A N 1
ATOM 714 C CA . ASN A 1 100 ? 19.443 6.999 45.995 1.00 72.88 97 ASN A CA 1
ATOM 715 C C . ASN A 1 100 ? 18.359 7.807 45.273 1.00 73.29 97 ASN A C 1
ATOM 716 O O . ASN A 1 100 ? 18.562 8.283 44.164 1.00 67.20 97 ASN A O 1
ATOM 721 N N . ARG A 1 101 ? 17.220 7.983 45.949 1.00 73.97 98 ARG A N 1
ATOM 722 C CA . ARG A 1 101 ? 16.020 8.652 45.421 1.00 73.66 98 ARG A CA 1
ATOM 723 C C . ARG A 1 101 ? 16.238 10.102 44.928 1.00 76.43 98 ARG A C 1
ATOM 724 O O . ARG A 1 101 ? 15.402 10.599 44.178 1.00 75.28 98 ARG A O 1
ATOM 732 N N . ARG A 1 102 ? 17.320 10.776 45.322 1.00 73.74 99 ARG A N 1
ATOM 733 C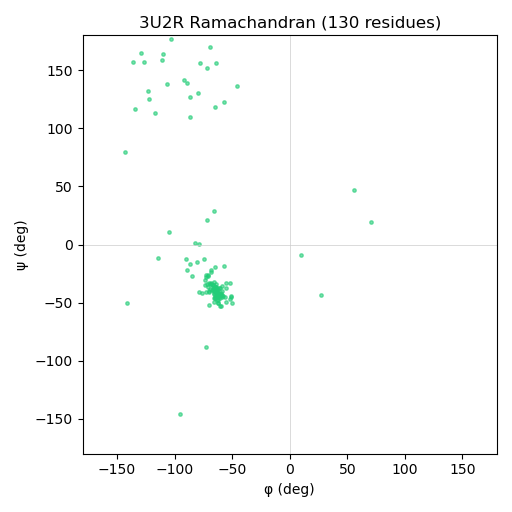 CA . ARG A 1 102 ? 17.575 12.115 44.817 1.00 74.34 99 ARG A CA 1
ATOM 734 C C . ARG A 1 102 ? 18.039 12.087 43.311 1.00 75.37 99 ARG A C 1
ATOM 735 O O . ARG A 1 102 ? 17.785 13.040 42.569 1.00 73.39 99 ARG A O 1
ATOM 743 N N . VAL A 1 103 ? 18.673 10.977 42.884 1.00 69.15 100 VAL A N 1
ATOM 744 C CA . VAL A 1 103 ? 19.223 10.812 41.551 1.00 65.78 100 VAL A CA 1
ATOM 745 C C . VAL A 1 103 ? 18.136 10.272 40.578 1.00 64.99 100 VAL A C 1
ATOM 746 O O . VAL A 1 103 ? 17.510 9.242 40.816 1.00 63.11 100 VAL A O 1
ATOM 750 N N . VAL A 1 104 ? 17.969 10.980 39.473 1.00 58.10 101 VAL A N 1
ATOM 751 C CA . VAL A 1 104 ? 17.038 10.651 38.417 1.00 55.97 101 VAL A CA 1
ATOM 752 C C . VAL A 1 104 ? 17.862 10.370 37.152 1.00 56.39 101 VAL A C 1
ATOM 753 O O . VAL A 1 104 ? 18.555 11.261 36.674 1.00 56.12 101 VAL A O 1
ATOM 757 N N . GLU A 1 105 ? 17.853 9.120 36.680 1.00 52.68 102 GLU A N 1
ATOM 758 C CA . GLU A 1 105 ? 18.505 8.732 35.438 1.00 53.59 102 GLU A CA 1
ATOM 759 C C . GLU A 1 105 ? 17.488 8.914 34.329 1.00 56.40 102 GLU A C 1
ATOM 760 O O . GLU A 1 105 ? 16.305 8.663 34.539 1.00 54.56 102 GLU A O 1
ATOM 766 N N . VAL A 1 106 ? 17.928 9.431 33.193 1.00 53.80 103 VAL A N 1
ATOM 767 C CA . VAL A 1 106 ? 17.066 9.714 32.045 1.00 51.21 103 VAL A CA 1
ATOM 768 C C . VAL A 1 106 ? 17.632 8.954 30.862 1.00 52.21 103 VAL A C 1
ATOM 769 O O . VAL A 1 106 ? 18.821 9.096 30.609 1.00 49.65 103 VAL A O 1
ATOM 773 N N . ALA A 1 107 ? 16.786 8.224 30.118 1.00 45.61 104 ALA A N 1
ATOM 774 C CA . ALA A 1 107 ? 17.163 7.510 28.915 1.00 43.39 104 ALA A CA 1
ATOM 775 C C . ALA A 1 107 ? 16.230 7.929 27.761 1.00 46.74 104 ALA A C 1
ATOM 776 O O . ALA A 1 107 ? 15.062 8.335 27.958 1.00 45.01 104 ALA A O 1
ATOM 778 N N . LEU A 1 108 ? 16.711 7.754 26.552 1.00 44.82 105 LEU A N 1
ATOM 779 C CA . LEU A 1 108 ? 15.860 7.988 25.381 1.00 44.73 105 LEU A CA 1
ATOM 780 C C . LEU A 1 108 ? 14.829 6.878 25.274 1.00 43.37 105 LEU A C 1
ATOM 781 O O . LEU A 1 108 ? 15.101 5.782 25.732 1.00 41.35 105 LEU A O 1
ATOM 786 N N . THR A 1 109 ? 13.669 7.167 24.695 1.00 42.14 106 THR A N 1
ATOM 787 C CA . THR A 1 109 ? 12.597 6.187 24.359 1.00 42.44 106 THR A CA 1
ATOM 788 C C . THR A 1 109 ? 12.658 5.918 22.882 1.00 45.99 106 THR A C 1
ATOM 789 O O . THR A 1 109 ? 13.385 6.615 22.166 1.00 44.97 106 THR A O 1
ATOM 793 N N . ASP A 1 110 ? 11.824 5.016 22.383 1.00 43.67 107 ASP A N 1
ATOM 794 C CA . ASP A 1 110 ? 11.751 4.799 20.933 1.00 42.50 107 ASP A CA 1
ATOM 795 C C . ASP A 1 110 ? 11.319 6.055 20.198 1.00 44.72 107 ASP A C 1
ATOM 796 O O . ASP A 1 110 ? 11.797 6.314 19.096 1.00 43.06 107 ASP A O 1
ATOM 801 N N . ALA A 1 111 ? 10.398 6.822 20.793 1.00 39.50 108 ALA A N 1
ATOM 802 C CA . ALA A 1 111 ? 9.915 8.028 20.140 1.00 40.09 108 ALA A CA 1
ATOM 803 C C . ALA A 1 111 ? 10.940 9.135 20.157 1.00 45.67 108 ALA A C 1
ATOM 804 O O . ALA A 1 111 ? 10.942 9.918 19.218 1.00 50.21 108 ALA A O 1
ATOM 806 N N . GLY A 1 112 ? 11.869 9.156 21.123 1.00 41.74 109 GLY A N 1
ATOM 807 C CA . GLY A 1 112 ? 12.980 10.114 21.090 1.00 41.41 109 GLY A CA 1
ATOM 808 C C . GLY A 1 112 ? 13.997 9.734 20.030 1.00 46.14 109 GLY A C 1
ATOM 809 O O . GLY A 1 112 ? 14.604 10.607 19.396 1.00 46.61 109 GLY A O 1
ATOM 810 N N . LEU A 1 113 ? 14.209 8.407 19.826 1.00 44.46 110 LEU A N 1
ATOM 811 C CA . LEU A 1 113 ? 15.090 7.928 18.757 1.00 45.40 110 LEU A CA 1
ATOM 812 C C . LEU A 1 11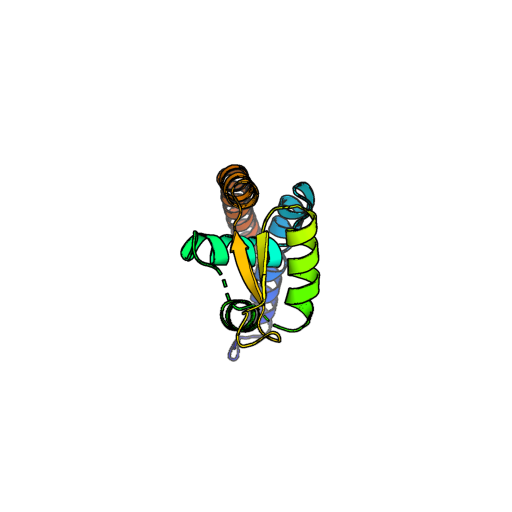3 ? 14.472 8.312 17.389 1.00 45.96 110 LEU A C 1
ATOM 813 O O . LEU A 1 113 ? 15.166 8.815 16.493 1.00 46.56 110 LEU A O 1
ATOM 818 N N . LYS A 1 114 ? 13.179 8.063 17.237 1.00 53.40 111 LYS A N 1
ATOM 819 C CA . LYS A 1 114 ? 12.495 8.403 15.995 1.00 52.35 111 LYS A CA 1
ATOM 820 C C . LYS A 1 114 ? 12.609 9.897 15.740 1.00 54.31 111 LYS A C 1
ATOM 821 O O . LYS A 1 114 ? 12.845 10.304 14.598 1.00 52.68 111 LYS A O 1
ATOM 827 N N . LEU A 1 115 ? 12.420 10.713 16.767 1.00 48.01 112 LEU A N 1
ATOM 828 C CA . LEU A 1 115 ? 12.486 12.152 16.549 1.00 48.26 112 LEU A CA 1
ATOM 829 C C . LEU A 1 115 ? 13.867 12.558 16.059 1.00 51.11 112 LEU A C 1
ATOM 830 O O . LEU A 1 115 ? 13.989 13.341 15.118 1.00 52.00 112 LEU A O 1
ATOM 835 N N . LEU A 1 116 ? 14.904 12.003 16.648 1.00 47.71 113 LEU A N 1
ATOM 836 C CA . LEU A 1 116 ? 16.276 12.288 16.195 1.00 44.64 113 LEU A CA 1
ATOM 837 C C . LEU A 1 116 ? 16.495 11.779 14.744 1.00 49.47 113 LEU A C 1
ATOM 838 O O . LEU A 1 116 ? 17.092 12.489 13.985 1.00 48.62 113 LEU A O 1
ATOM 843 N N . LYS A 1 117 ? 15.924 10.641 14.326 1.00 48.82 114 LYS A N 1
ATOM 844 C CA . LYS A 1 117 ? 16.066 10.185 12.924 1.00 49.12 114 LYS A CA 1
ATOM 845 C C . LYS A 1 117 ? 15.340 11.155 11.977 1.00 54.60 114 LYS A C 1
ATOM 846 O O . LYS A 1 117 ? 15.877 11.476 10.908 1.00 52.80 114 LYS A O 1
ATOM 852 N N . ASP A 1 118 ? 14.151 11.665 12.377 1.00 50.12 115 ASP A N 1
ATOM 853 C CA . ASP A 1 118 ? 13.423 12.657 11.571 1.00 49.69 115 ASP A CA 1
ATOM 854 C C . ASP A 1 118 ? 14.114 14.002 11.508 1.00 52.81 115 ASP A C 1
ATOM 855 O O . ASP A 1 118 ? 13.826 14.793 10.608 1.00 55.53 115 ASP A O 1
ATOM 860 N N . LEU A 1 119 ? 14.965 14.293 12.460 1.00 45.47 116 LEU A N 1
ATOM 861 C CA . LEU A 1 119 ? 15.685 15.553 12.501 1.00 45.08 116 LEU A CA 1
ATOM 862 C C . LEU A 1 119 ? 17.016 15.521 11.763 1.00 51.09 116 LEU A C 1
ATOM 863 O O . LEU A 1 119 ? 17.602 16.575 11.640 1.00 49.90 116 LEU A O 1
ATOM 868 N N . GLU A 1 120 ? 17.533 14.364 11.368 1.00 50.01 117 GLU A N 1
ATOM 869 C CA . GLU A 1 120 ? 18.844 14.285 10.719 1.00 49.99 117 GLU A CA 1
ATOM 870 C C . GLU A 1 120 ? 18.942 15.158 9.489 1.00 52.76 117 GLU A C 1
ATOM 871 O O . GLU A 1 120 ? 19.883 15.936 9.400 1.00 51.28 117 GLU A O 1
ATOM 877 N N . GLU A 1 121 ? 17.974 15.073 8.586 1.00 51.93 118 GLU A N 1
ATOM 878 C CA . GLU A 1 121 ? 17.964 15.868 7.336 1.00 51.92 118 GLU A CA 1
ATOM 879 C C . GLU A 1 121 ? 17.713 17.383 7.585 1.00 49.91 118 GLU A C 1
ATOM 880 O O . GLU A 1 121 ? 18.521 18.197 7.163 1.00 44.60 118 GLU A O 1
ATOM 886 N N . PRO A 1 122 ? 16.661 17.775 8.320 1.00 48.09 119 PRO A N 1
ATOM 887 C CA . PRO A 1 122 ? 16.479 19.210 8.631 1.00 47.13 119 PRO A CA 1
ATOM 888 C C . PRO A 1 122 ? 17.685 19.878 9.314 1.00 49.39 119 PRO A C 1
ATOM 889 O O . PRO A 1 122 ? 18.011 21.013 9.002 1.00 48.54 119 PRO A O 1
ATOM 893 N N . VAL A 1 123 ? 18.365 19.167 10.212 1.00 45.62 120 VAL A N 1
ATOM 894 C CA . VAL A 1 123 ? 19.526 19.695 10.949 1.00 43.35 120 VAL A CA 1
ATOM 895 C C . VAL A 1 123 ? 20.729 19.798 10.030 1.00 46.58 120 VAL A C 1
ATOM 896 O O . VAL A 1 123 ? 21.409 20.827 10.054 1.00 45.00 120 VAL A O 1
ATOM 900 N N . ARG A 1 124 ? 20.953 18.801 9.145 1.00 42.88 121 ARG A N 1
ATOM 901 C CA . ARG A 1 124 ? 22.052 18.896 8.218 1.00 43.74 121 ARG A CA 1
ATOM 902 C C . ARG A 1 124 ? 21.811 20.109 7.293 1.00 46.19 121 ARG A C 1
ATOM 903 O O . ARG A 1 124 ? 22.733 20.880 7.067 1.00 42.06 121 ARG A O 1
ATOM 911 N N . GLN A 1 125 ? 20.548 20.315 6.835 1.00 42.00 122 GLN A N 1
ATOM 912 C CA . GLN A 1 125 ? 20.247 21.479 5.994 1.00 41.52 122 GLN A CA 1
ATOM 913 C C . GLN A 1 125 ? 20.423 22.762 6.768 1.00 47.21 122 GLN A C 1
ATOM 914 O O . GLN A 1 125 ? 20.839 23.761 6.213 1.00 46.27 122 GLN A O 1
ATOM 920 N N . CYS A 1 126 ? 20.047 22.751 8.018 1.00 44.48 123 CYS A N 1
ATOM 921 C CA . CYS A 1 126 ? 20.273 23.874 8.891 1.00 47.03 123 CYS A CA 1
ATOM 922 C C . CYS A 1 126 ? 21.803 24.197 8.993 1.00 44.60 123 CYS A C 1
ATOM 923 O O . CYS A 1 126 ? 22.155 25.364 8.915 1.00 41.26 123 CYS A O 1
ATOM 926 N N . HIS A 1 127 ? 22.693 23.187 9.055 1.00 41.45 124 HIS A N 1
ATOM 927 C CA . HIS A 1 127 ? 24.133 23.426 9.122 1.00 40.80 124 HIS A CA 1
ATOM 928 C C . HIS A 1 127 ? 24.650 23.925 7.801 1.00 42.88 124 HIS A C 1
ATOM 929 O O . HIS A 1 127 ? 25.498 24.806 7.784 1.00 41.44 124 HIS A O 1
ATOM 936 N N . GLU A 1 128 ? 24.077 23.469 6.693 1.00 39.01 125 GLU A N 1
ATOM 937 C CA 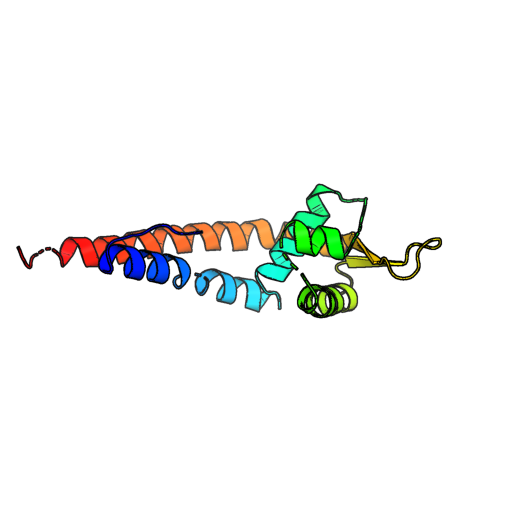. GLU A 1 128 ? 24.428 23.997 5.373 1.00 37.71 125 GLU A CA 1
ATOM 938 C C . GLU A 1 128 ? 24.008 25.495 5.241 1.00 44.67 125 GLU A C 1
ATOM 939 O O . GLU A 1 128 ? 24.826 26.339 4.828 1.00 42.86 125 GLU A O 1
ATOM 945 N N . ARG A 1 129 ? 22.799 25.864 5.746 1.00 42.26 126 ARG A N 1
ATOM 946 C CA . ARG A 1 129 ? 22.344 27.275 5.671 1.00 39.34 126 ARG A CA 1
ATOM 947 C C . ARG A 1 129 ? 23.178 28.152 6.551 1.00 44.13 126 ARG A C 1
ATOM 948 O O . ARG A 1 129 ? 23.481 29.274 6.161 1.00 46.38 126 ARG A O 1
ATOM 956 N N . GLN A 1 130 ? 23.645 27.633 7.684 1.00 40.49 127 GLN A N 1
ATOM 957 C CA . GLN A 1 130 ? 24.532 28.391 8.603 1.00 38.55 127 GLN A CA 1
ATOM 958 C C . GLN A 1 130 ? 25.809 28.753 7.939 1.00 40.85 127 GLN A C 1
ATOM 959 O O . GLN A 1 130 ? 26.222 29.897 8.004 1.00 39.67 127 GLN A O 1
ATOM 965 N N . LEU A 1 131 ? 26.458 27.749 7.321 1.00 38.88 128 LEU A N 1
ATOM 966 C CA . LEU A 1 131 ? 27.746 27.907 6.655 1.00 37.43 128 LEU A CA 1
ATOM 967 C C . LEU A 1 131 ? 27.654 28.854 5.466 1.00 39.96 128 LEU A C 1
ATOM 968 O O . LEU A 1 131 ? 28.497 29.743 5.309 1.00 35.63 128 LEU A O 1
ATOM 973 N N . GLY A 1 132 ? 26.580 28.732 4.711 1.00 40.82 129 GLY A N 1
ATOM 974 C CA . GLY A 1 132 ? 26.296 29.634 3.607 1.00 41.65 129 GLY A CA 1
ATOM 975 C C . GLY A 1 132 ? 26.138 31.076 4.030 1.00 41.56 129 GLY A C 1
ATOM 976 O O . GLY A 1 132 ? 26.770 31.974 3.461 1.00 40.33 129 GLY A O 1
ATOM 977 N N . HIS A 1 133 ? 25.274 31.309 4.984 1.00 37.86 130 HIS A N 1
ATOM 978 C CA . HIS A 1 133 ? 25.055 32.670 5.494 1.00 36.38 130 HIS A CA 1
ATOM 979 C C . HIS A 1 133 ? 26.289 33.220 6.172 1.00 40.73 130 HIS A C 1
ATOM 980 O O . HIS A 1 133 ? 26.517 34.404 6.069 1.00 41.54 130 HIS A O 1
ATOM 987 N N . LEU A 1 134 ? 27.047 32.411 6.925 1.00 35.92 131 LEU A N 1
ATOM 988 C CA . LEU A 1 134 ? 28.269 32.906 7.531 1.00 35.30 131 LEU A CA 1
ATOM 989 C C . LEU A 1 134 ? 29.257 33.387 6.497 1.00 37.49 131 LEU A C 1
ATOM 990 O O . LEU A 1 134 ? 29.813 34.477 6.633 1.00 36.27 131 LEU A O 1
ATOM 995 N N . ALA A 1 135 ? 29.423 32.627 5.431 1.00 36.66 132 ALA A N 1
ATOM 996 C CA . ALA A 1 135 ? 30.379 32.961 4.393 1.00 37.54 132 ALA A CA 1
ATOM 997 C C . ALA A 1 135 ? 29.934 34.237 3.640 1.00 41.37 132 ALA A C 1
ATOM 998 O O . ALA A 1 135 ? 30.758 35.127 3.424 1.00 38.91 132 ALA A O 1
ATOM 1000 N N . ALA A 1 136 ? 28.639 34.392 3.389 1.00 39.02 133 ALA A N 1
ATOM 1001 C CA . ALA A 1 136 ? 28.139 35.627 2.779 1.00 40.19 133 ALA A CA 1
ATOM 1002 C C . ALA A 1 136 ? 28.335 36.802 3.708 1.00 42.92 133 ALA A C 1
ATOM 1003 O O . ALA A 1 136 ? 28.699 37.871 3.259 1.00 44.91 133 ALA A O 1
ATOM 1005 N N . ASP A 1 137 ? 28.008 36.672 4.947 1.00 42.40 134 ASP A N 1
ATOM 1006 C CA . ASP A 1 137 ? 28.181 37.829 5.884 1.00 42.69 134 ASP A CA 1
ATOM 1007 C C . ASP A 1 137 ? 29.678 38.295 5.896 1.00 43.91 134 ASP A C 1
ATOM 1008 O O . ASP A 1 137 ? 29.978 39.478 5.808 1.00 45.43 134 ASP A O 1
ATOM 1013 N N . GLU A 1 138 ? 30.602 37.331 5.950 1.00 37.97 135 GLU A N 1
ATOM 1014 C CA . GLU A 1 138 ? 32.021 37.590 5.971 1.00 38.45 135 GLU A CA 1
ATOM 1015 C C . GLU A 1 138 ? 32.508 38.210 4.660 1.00 43.74 135 GLU A C 1
ATOM 1016 O O . GLU A 1 138 ? 33.356 39.109 4.662 1.00 41.27 135 GLU A O 1
ATOM 1022 N N . LEU A 1 139 ? 31.983 37.725 3.556 1.00 39.43 136 LEU A N 1
ATOM 1023 C CA . LEU A 1 139 ? 32.325 38.290 2.261 1.00 39.60 136 LEU A CA 1
ATOM 1024 C C . LEU A 1 139 ? 31.783 39.732 2.125 1.00 41.16 136 LEU A C 1
ATOM 1025 O O . LEU A 1 139 ? 32.494 40.583 1.577 1.00 39.90 136 LEU A O 1
ATOM 1030 N N . HIS A 1 140 ? 30.624 40.038 2.703 1.00 38.28 137 HIS A N 1
ATOM 1031 C CA . HIS A 1 140 ? 30.122 41.443 2.680 1.00 41.08 137 HIS A CA 1
ATOM 1032 C C . HIS A 1 140 ? 31.084 42.368 3.405 1.00 44.08 137 HIS A C 1
ATOM 1033 O O . HIS A 1 140 ? 31.416 43.409 2.896 1.00 44.13 137 HIS A O 1
ATOM 1040 N N . GLU A 1 141 ? 31.592 41.951 4.543 1.00 41.98 138 GLU A N 1
ATOM 1041 C CA . GLU A 1 141 ? 32.536 42.755 5.308 1.00 41.46 138 GLU A CA 1
ATOM 1042 C C . GLU A 1 141 ? 33.876 42.840 4.569 1.00 44.47 138 GLU A C 1
ATOM 1043 O O . GLU A 1 141 ? 34.427 43.935 4.475 1.00 44.36 138 GLU A O 1
ATOM 1049 N N . LEU A 1 142 ? 34.331 41.738 3.927 1.00 39.18 139 LEU A N 1
ATOM 1050 C CA . LEU A 1 142 ? 35.583 41.747 3.170 1.00 38.63 139 LEU A CA 1
ATOM 1051 C C . LEU A 1 142 ? 35.491 42.716 1.985 1.00 43.46 139 LEU A C 1
ATOM 1052 O O . LEU A 1 142 ? 36.375 43.566 1.824 1.00 44.04 139 LEU A O 1
ATOM 1057 N N . ILE A 1 143 ? 34.395 42.642 1.207 1.00 39.05 140 ILE A N 1
ATOM 1058 C CA . ILE A 1 143 ? 34.170 43.589 0.104 1.00 40.04 140 ILE A CA 1
ATOM 1059 C C . ILE A 1 143 ? 34.212 45.037 0.654 1.00 43.78 140 ILE A C 1
ATOM 1060 O O . ILE A 1 143 ? 34.882 45.882 0.094 1.00 42.75 140 ILE A O 1
ATOM 1065 N N . ARG A 1 144 ? 33.557 45.301 1.779 1.00 43.89 141 ARG A N 1
ATOM 1066 C CA . ARG A 1 144 ? 33.537 46.651 2.382 1.00 44.39 141 ARG A CA 1
ATOM 1067 C C . ARG A 1 144 ? 34.951 47.103 2.736 1.00 47.30 141 ARG A C 1
ATOM 1068 O O . ARG A 1 144 ? 35.347 48.197 2.382 1.00 46.24 141 ARG A O 1
ATOM 1076 N N . LEU A 1 145 ? 35.742 46.240 3.369 1.00 45.16 142 LEU A N 1
ATOM 1077 C CA . LEU A 1 145 ? 37.096 46.642 3.735 1.00 47.03 142 LEU A CA 1
ATOM 1078 C C . LEU A 1 145 ? 37.988 46.887 2.533 1.00 49.08 142 LEU A C 1
ATOM 1079 O O . LEU A 1 145 ? 38.808 47.773 2.605 1.00 48.85 142 LEU A O 1
ATOM 1092 N N . GLU A 1 147 ? 37.073 47.882 -0.372 1.00 55.61 144 GLU A N 1
ATOM 1093 C CA . GLU A 1 147 ? 36.612 49.026 -1.110 1.00 58.67 144 GLU A CA 1
ATOM 1094 C C . GLU A 1 147 ? 36.712 50.306 -0.326 1.00 69.58 144 GLU A C 1
ATOM 1095 O O . GLU A 1 147 ? 36.566 51.336 -0.943 1.00 70.53 144 GLU A O 1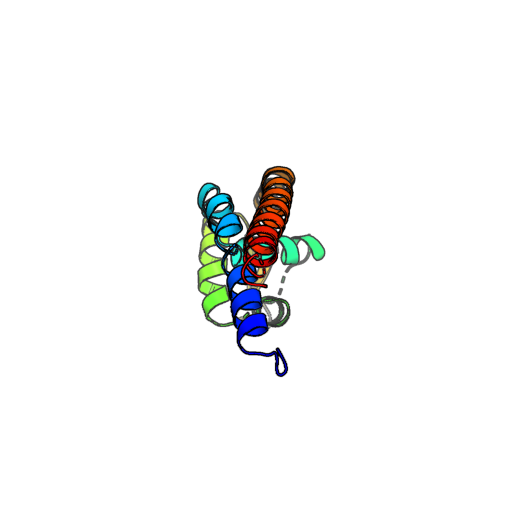
ATOM 1101 N N . LEU A 1 148 ? 37.020 50.298 0.970 1.00 73.48 145 LEU A N 1
ATOM 1102 C CA . LEU A 1 148 ? 37.278 51.574 1.656 1.00 77.99 145 LEU A CA 1
ATOM 1103 C C . LEU A 1 148 ? 38.762 51.892 1.396 1.00 86.33 145 LEU A C 1
ATOM 1104 O O . LEU A 1 148 ? 39.116 53.064 1.285 1.00 88.01 145 LEU A O 1
ATOM 1109 N N . ALA A 1 149 ? 39.594 50.838 1.182 1.00 83.82 146 ALA A N 1
ATOM 1110 C CA . ALA A 1 149 ? 41.016 50.959 0.851 1.00 109.68 146 ALA A CA 1
ATOM 1111 C C . ALA A 1 149 ? 41.190 51.224 -0.667 1.00 132.56 146 ALA A C 1
ATOM 1112 O O . ALA A 1 149 ? 42.162 50.794 -1.304 1.00 89.13 146 ALA A O 1
#

Radius of gyration: 19.09 Å; Cα contacts (8 Å, |Δi|>4): 103; chains: 1; bounding box: 36×50×48 Å

Sequence (132 aa):
RFDSLTQEAYLQLWRTYDRKAIEEEIFSQFELSAQQYNTLRLLRSVHPEGATLQIADRLAPDITRLIDRLDDRGLVLRTRKPENRRVVEVALTDAGLKLLKDLEEPVRQCHERQLGHLAADELHELIRLELA

Secondary structure (DSSP, 8-state):
------HHHHHHHHHHHH--HHHHHHHHTTT--HHHHHHHHHHHHHTT---HHHHHHH--THHHHHHHHHHHTTSEEEEEETTEEEEEEEEE-HHHHHHHHHHHHHHHHHHHHHHHHHHHHHHHHHHH----

CATH classification: 1.10.10.10

B-factor: mean 60.4, std 21.32, range [33.97, 161.64]